Protein AF-A0A6B2LGG2-F1 (afdb_monomer_lite)

pLDDT: mean 88.98, std 14.29, range [49.41, 98.62]

Secondary structure (DSSP, 8-state):
-EEEEEETTEEEEEEEEE-SGGGG-HHHHHHHHHHHHHHHHHHTTT-SSSEEEEEEEETTEEEEEEEETTTTEEESPP---BTTBTT-S--GGGG-EETTSHHHHHHHHHHHHHHHHHHHHHHHHHHHHHHHHHHHHHHHHHHHHHHHHHHHHHHTTSTT--PPPPPPP---

Sequence (172 aa):
MEFRIEMNSKPVFFVEIKKQDILNEASARREADDQMRKRYRDLLELCPLEYLYSISAFGTSICMYKGIKSTDEVIPEYIPPSVKRLDKNPPKHWWNENILNPVSAHKVHSIFSEIKIECRKLRKKVKEEKEKEVKEEKEKEVKEKKKEESTKKRKGKVEDSISPAQPKKRKQ

Organism: NCBI:txid1963864

Radius of gyration: 33.77 Å; chains: 1; bounding box: 111×32×83 Å

Structure (mmCIF, N/CA/C/O backbone):
data_AF-A0A6B2LGG2-F1
#
_entry.id   AF-A0A6B2LGG2-F1
#
loop_
_atom_site.group_PDB
_atom_site.id
_atom_site.type_symbol
_atom_site.label_atom_id
_atom_site.label_alt_id
_atom_site.label_comp_id
_atom_site.label_asym_id
_atom_site.label_entity_id
_atom_site.label_seq_id
_atom_site.pdbx_PDB_ins_code
_atom_site.Cartn_x
_atom_site.Cartn_y
_atom_site.Cartn_z
_atom_site.occupancy
_atom_site.B_iso_or_equiv
_atom_site.auth_seq_id
_atom_site.auth_comp_id
_atom_site.auth_asym_id
_atom_site.auth_atom_id
_atom_site.pdbx_PDB_model_num
ATOM 1 N N . MET A 1 1 ? 0.121 -10.863 -9.687 1.00 90.94 1 MET A N 1
ATOM 2 C CA . MET A 1 1 ? -0.624 -11.545 -8.603 1.00 90.94 1 MET A CA 1
ATOM 3 C C . MET A 1 1 ? -0.743 -10.563 -7.454 1.00 90.94 1 MET A C 1
ATOM 5 O O . MET A 1 1 ? 0.267 -9.957 -7.127 1.00 90.94 1 MET A O 1
ATOM 9 N N . GLU A 1 2 ? -1.934 -10.393 -6.882 1.00 94.50 2 GLU A N 1
ATOM 10 C CA . GLU A 1 2 ? -2.192 -9.451 -5.781 1.00 94.50 2 GLU A CA 1
ATOM 11 C C . GLU A 1 2 ? -2.453 -10.226 -4.487 1.00 94.50 2 GLU A C 1
AT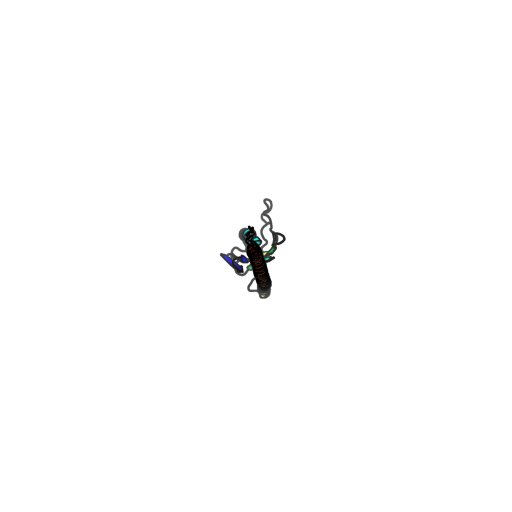OM 13 O O . GLU A 1 2 ? -3.192 -11.211 -4.500 1.00 94.50 2 GLU A O 1
ATOM 18 N N . PHE A 1 3 ? -1.904 -9.752 -3.371 1.00 97.06 3 PHE A N 1
ATOM 19 C CA . PHE A 1 3 ? -2.342 -10.151 -2.036 1.00 97.06 3 PHE A CA 1
ATOM 20 C C . PHE A 1 3 ? -2.695 -8.924 -1.211 1.00 97.06 3 PHE A C 1
ATOM 22 O O . PHE A 1 3 ? -2.069 -7.871 -1.334 1.00 97.06 3 PHE A O 1
ATOM 29 N N . ARG A 1 4 ? -3.670 -9.082 -0.321 1.00 97.06 4 ARG A N 1
ATOM 30 C CA . ARG A 1 4 ? -4.164 -8.017 0.544 1.00 97.06 4 ARG A CA 1
ATOM 31 C C . ARG A 1 4 ? -4.242 -8.497 1.980 1.00 97.06 4 ARG A C 1
ATOM 33 O O . ARG A 1 4 ? -4.582 -9.647 2.244 1.00 97.06 4 ARG A O 1
ATOM 40 N N . ILE A 1 5 ? -3.935 -7.594 2.899 1.00 97.81 5 ILE A N 1
ATOM 41 C CA . ILE A 1 5 ? -4.116 -7.790 4.331 1.00 97.81 5 ILE A CA 1
ATOM 42 C C . ILE A 1 5 ? -5.177 -6.807 4.789 1.00 97.81 5 ILE A C 1
ATOM 44 O O . ILE A 1 5 ? -5.126 -5.613 4.476 1.00 97.81 5 ILE A O 1
ATOM 48 N N . GLU A 1 6 ? -6.134 -7.326 5.546 1.00 97.62 6 GLU A N 1
ATOM 49 C CA . GLU A 1 6 ? -7.319 -6.590 5.949 1.00 97.62 6 GLU A CA 1
ATOM 50 C C . GLU A 1 6 ? -7.505 -6.614 7.465 1.00 97.62 6 GLU A C 1
ATOM 52 O O . GLU A 1 6 ? -7.171 -7.579 8.156 1.00 97.62 6 GLU A O 1
ATOM 57 N N . MET A 1 7 ? -8.089 -5.539 7.985 1.00 95.38 7 MET A N 1
ATOM 58 C CA . MET A 1 7 ? -8.603 -5.454 9.343 1.00 95.38 7 MET A CA 1
ATOM 59 C C . MET A 1 7 ? -10.095 -5.144 9.269 1.00 95.38 7 MET A C 1
ATOM 61 O O . MET A 1 7 ? -10.478 -4.070 8.815 1.00 95.38 7 MET A O 1
ATOM 65 N N . ASN A 1 8 ? -10.933 -6.065 9.755 1.00 93.12 8 ASN A N 1
ATOM 66 C CA . ASN A 1 8 ? -12.396 -5.946 9.707 1.00 93.12 8 ASN A CA 1
ATOM 67 C C . ASN A 1 8 ? -12.905 -5.658 8.277 1.00 93.12 8 ASN A C 1
ATOM 69 O O . ASN A 1 8 ? -13.677 -4.724 8.074 1.00 93.12 8 ASN A O 1
ATOM 73 N N . SER A 1 9 ? -12.402 -6.418 7.296 1.00 95.81 9 SER A N 1
ATOM 74 C CA . SER A 1 9 ? -12.718 -6.275 5.863 1.00 95.81 9 SER A CA 1
ATOM 75 C C . SER A 1 9 ? -12.320 -4.932 5.234 1.00 95.81 9 SER A C 1
ATOM 77 O O . SER A 1 9 ? -12.830 -4.559 4.181 1.00 95.81 9 SER A O 1
ATOM 79 N N . LYS A 1 10 ? -11.418 -4.179 5.878 1.00 97.25 10 LYS A N 1
ATOM 80 C CA . LYS A 1 10 ? -10.839 -2.945 5.336 1.00 97.25 10 LYS A CA 1
ATOM 81 C C . LYS A 1 10 ? -9.347 -3.137 5.057 1.00 97.25 10 LYS A C 1
ATOM 83 O O . LYS A 1 10 ? -8.655 -3.688 5.919 1.00 97.25 10 LYS A O 1
ATOM 88 N N . PRO A 1 11 ? -8.829 -2.689 3.901 1.00 98.00 11 PRO A N 1
ATOM 89 C CA . PRO A 1 11 ? -7.430 -2.879 3.533 1.00 98.00 11 PRO A CA 1
ATOM 90 C C . PRO A 1 11 ? -6.508 -2.118 4.488 1.00 98.00 11 PRO A C 1
ATOM 92 O O . PRO A 1 11 ? -6.762 -0.963 4.810 1.00 98.00 11 PRO A O 1
ATOM 95 N N . VAL A 1 12 ? -5.424 -2.756 4.925 1.00 98.25 12 VAL A N 1
ATOM 96 C CA . VAL A 1 12 ? -4.344 -2.096 5.689 1.00 98.25 12 VAL A CA 1
ATOM 97 C C . VAL A 1 12 ? -2.976 -2.265 5.031 1.00 98.25 12 VAL A C 1
ATOM 99 O O . VAL A 1 12 ? -2.040 -1.545 5.366 1.00 98.25 12 VAL A O 1
ATOM 102 N N . PHE A 1 13 ? -2.856 -3.211 4.096 1.00 98.62 13 PHE A N 1
ATOM 103 C CA . PHE A 1 13 ? -1.665 -3.435 3.287 1.00 98.62 13 PHE A CA 1
ATOM 104 C C . PHE A 1 13 ? -2.019 -4.234 2.028 1.00 98.62 13 PHE A C 1
ATOM 106 O O . PHE A 1 13 ? -2.936 -5.059 2.060 1.00 98.62 13 PHE A O 1
ATOM 113 N N . PHE A 1 14 ? -1.271 -4.050 0.942 1.00 98.56 14 PHE A N 1
ATOM 114 C CA . PHE A 1 14 ? -1.348 -4.927 -0.229 1.00 98.56 14 PHE A CA 1
ATOM 115 C C . PHE A 1 14 ? 0.013 -5.106 -0.911 1.00 98.56 14 PHE A C 1
ATOM 117 O O . PHE A 1 14 ? 0.934 -4.313 -0.723 1.00 98.56 14 PHE A O 1
ATOM 124 N N . VAL A 1 15 ? 0.155 -6.164 -1.703 1.00 98.38 15 VAL A N 1
ATOM 125 C CA . VAL A 1 15 ? 1.355 -6.441 -2.498 1.00 98.38 15 VAL A CA 1
ATOM 126 C C . VAL A 1 15 ? 0.970 -6.901 -3.898 1.00 98.38 15 VAL A C 1
ATOM 128 O O . VAL A 1 15 ? 0.070 -7.721 -4.062 1.00 98.38 15 VAL A O 1
ATOM 131 N N . GLU A 1 16 ? 1.671 -6.384 -4.901 1.00 98.31 16 GLU A N 1
ATOM 132 C CA . GLU A 1 16 ? 1.541 -6.779 -6.304 1.00 98.31 16 GLU A CA 1
ATOM 133 C C . GLU A 1 16 ? 2.846 -7.429 -6.769 1.00 98.31 16 GLU A C 1
ATOM 135 O O . GLU A 1 16 ? 3.912 -6.816 -6.736 1.00 98.31 16 GLU A O 1
ATOM 140 N N . ILE A 1 17 ? 2.763 -8.680 -7.216 1.00 98.00 17 ILE A N 1
ATOM 141 C CA . ILE A 1 17 ? 3.906 -9.504 -7.621 1.00 98.00 17 ILE A CA 1
ATOM 142 C C . ILE A 1 17 ? 3.892 -9.707 -9.134 1.00 98.00 17 ILE A C 1
ATOM 144 O O . ILE A 1 17 ? 2.873 -10.104 -9.719 1.00 98.00 17 ILE A O 1
ATOM 148 N N . LYS A 1 18 ? 5.053 -9.474 -9.742 1.00 97.44 18 LYS A N 1
ATOM 149 C CA . LYS A 1 18 ? 5.366 -9.627 -11.163 1.00 97.44 18 LYS A CA 1
ATOM 150 C C . LYS A 1 18 ? 6.558 -10.564 -11.341 1.00 97.44 18 LYS A C 1
ATOM 152 O O . LYS A 1 18 ? 7.303 -10.840 -10.396 1.00 97.44 18 LYS A O 1
ATOM 157 N N . LYS A 1 19 ? 6.728 -11.068 -12.565 1.00 97.06 19 LYS A N 1
ATOM 158 C CA . LYS A 1 19 ? 7.891 -11.887 -12.918 1.00 97.06 19 LYS A CA 1
ATOM 159 C C . LYS A 1 19 ? 9.167 -11.045 -12.839 1.00 97.06 19 LYS A C 1
ATOM 161 O O . LYS A 1 19 ? 9.131 -9.849 -13.102 1.00 97.06 19 LYS A O 1
ATOM 166 N N . GLN A 1 20 ? 10.279 -11.653 -12.434 1.00 95.75 20 GLN A N 1
ATOM 167 C CA . GLN A 1 20 ? 11.536 -10.934 -12.198 1.00 95.75 20 GLN A CA 1
ATOM 168 C C . GLN A 1 20 ? 12.289 -10.579 -13.489 1.00 95.75 20 GLN A C 1
ATOM 170 O O . GLN A 1 20 ? 12.963 -9.553 -13.545 1.00 95.75 20 GLN A O 1
ATOM 175 N N . ASP A 1 21 ? 12.172 -11.421 -14.513 1.00 96.62 21 ASP A N 1
ATOM 176 C CA . ASP A 1 21 ? 12.828 -11.296 -15.820 1.00 96.62 21 ASP A CA 1
ATOM 177 C C . ASP A 1 21 ? 12.509 -9.969 -16.527 1.00 96.62 21 ASP A C 1
ATOM 179 O O . ASP A 1 21 ? 13.402 -9.334 -17.087 1.00 96.62 21 ASP A O 1
ATOM 183 N N . ILE A 1 22 ? 11.273 -9.492 -16.396 1.00 96.81 22 ILE A N 1
ATOM 184 C CA . ILE A 1 22 ? 10.802 -8.248 -17.018 1.00 96.81 22 ILE A CA 1
ATOM 185 C C . ILE A 1 22 ? 11.189 -6.970 -16.248 1.00 96.81 22 ILE A C 1
ATOM 187 O O . ILE A 1 22 ? 10.881 -5.870 -16.697 1.00 96.81 22 ILE A O 1
ATOM 191 N N . LEU A 1 23 ? 11.893 -7.046 -15.107 1.00 96.81 23 LEU A N 1
ATOM 192 C CA . LEU A 1 23 ? 12.263 -5.849 -14.320 1.00 96.81 23 LEU A CA 1
ATOM 193 C C . LEU A 1 23 ? 13.118 -4.846 -15.115 1.00 96.81 23 LEU A C 1
ATOM 195 O O . LEU A 1 23 ? 13.063 -3.633 -14.882 1.00 96.81 23 LEU A O 1
ATOM 199 N N . ASN A 1 24 ? 13.941 -5.338 -16.044 1.00 96.06 24 ASN A N 1
ATOM 200 C CA . ASN A 1 24 ? 14.802 -4.484 -16.862 1.00 96.06 24 ASN A CA 1
ATOM 201 C C . ASN A 1 24 ? 14.014 -3.685 -17.910 1.00 96.06 24 ASN A C 1
ATOM 203 O O . ASN A 1 24 ? 14.477 -2.623 -18.336 1.00 96.06 24 ASN A O 1
ATOM 207 N N . GLU A 1 25 ? 12.797 -4.105 -18.243 1.00 95.56 25 GLU A N 1
ATOM 208 C CA . GLU A 1 25 ? 11.935 -3.440 -19.214 1.00 95.56 25 GLU A CA 1
ATOM 209 C C . GLU A 1 25 ? 11.303 -2.179 -18.609 1.00 95.56 25 GLU A C 1
ATOM 211 O O . GLU A 1 25 ? 10.687 -2.198 -17.541 1.00 95.56 25 GLU A O 1
ATOM 216 N N . ALA A 1 26 ? 11.474 -1.037 -19.278 1.00 93.69 26 ALA A N 1
ATOM 217 C CA . ALA A 1 26 ? 10.937 0.233 -18.790 1.00 93.69 26 ALA A CA 1
ATOM 218 C C . ALA A 1 26 ? 9.398 0.266 -18.803 1.00 93.69 26 ALA A C 1
ATOM 220 O O . ALA A 1 26 ? 8.799 0.823 -17.882 1.00 93.69 26 ALA A O 1
ATOM 221 N N . SER A 1 27 ? 8.778 -0.381 -19.796 1.00 93.44 27 SER A N 1
ATOM 222 C CA . SER A 1 27 ? 7.329 -0.593 -19.895 1.00 93.44 27 SER A CA 1
ATOM 223 C C . SER A 1 27 ? 6.790 -1.388 -18.707 1.00 93.44 27 SER A C 1
ATOM 225 O O . SER A 1 27 ? 5.862 -0.933 -18.048 1.00 93.44 27 SER A O 1
ATOM 227 N N . ALA A 1 28 ? 7.426 -2.506 -18.347 1.00 96.25 28 ALA A N 1
ATOM 228 C CA . ALA A 1 28 ? 7.000 -3.321 -17.212 1.00 96.25 28 ALA A CA 1
ATOM 229 C C . ALA A 1 28 ? 7.044 -2.545 -15.884 1.00 96.25 28 ALA A C 1
ATOM 231 O O . ALA A 1 28 ? 6.141 -2.666 -15.052 1.00 96.25 28 ALA A O 1
ATOM 232 N N . ARG A 1 29 ? 8.069 -1.705 -15.677 1.00 96.31 29 ARG A N 1
ATOM 233 C CA . ARG A 1 29 ? 8.149 -0.824 -14.496 1.00 96.31 29 ARG A CA 1
ATOM 234 C C . ARG A 1 29 ? 7.063 0.251 -14.494 1.00 96.31 29 ARG A C 1
ATOM 236 O O . ARG A 1 29 ? 6.504 0.531 -13.437 1.00 96.31 29 ARG A O 1
ATOM 243 N N . ARG A 1 30 ? 6.751 0.833 -15.656 1.00 95.44 30 ARG A N 1
ATOM 244 C CA . ARG A 1 30 ? 5.639 1.781 -15.829 1.00 95.44 30 ARG A CA 1
ATOM 245 C C . ARG A 1 30 ? 4.304 1.138 -15.476 1.00 95.44 30 ARG A C 1
ATOM 247 O O . ARG A 1 30 ? 3.614 1.643 -14.600 1.00 95.44 30 ARG A O 1
ATOM 254 N N . GLU A 1 31 ? 3.999 -0.002 -16.081 1.00 96.06 31 GLU A N 1
ATOM 255 C CA . GLU A 1 31 ? 2.780 -0.763 -15.801 1.00 96.06 31 GLU A CA 1
ATOM 256 C C . GLU A 1 31 ? 2.685 -1.157 -14.324 1.00 96.06 31 GLU A C 1
ATOM 258 O O . GLU A 1 31 ? 1.604 -1.133 -13.737 1.00 96.06 31 GLU A O 1
ATOM 263 N N . ALA A 1 32 ? 3.817 -1.482 -13.691 1.00 97.56 32 ALA A N 1
ATOM 264 C CA . ALA A 1 32 ? 3.854 -1.759 -12.266 1.00 97.56 32 ALA A CA 1
ATOM 265 C C . ALA A 1 32 ? 3.479 -0.548 -11.414 1.00 97.56 32 ALA A C 1
ATOM 267 O O . ALA A 1 32 ? 2.653 -0.709 -10.520 1.00 97.56 32 ALA A O 1
ATOM 268 N N . ASP A 1 33 ? 4.049 0.630 -11.674 1.00 97.75 33 ASP A N 1
ATOM 269 C CA . ASP A 1 33 ? 3.684 1.853 -10.950 1.00 97.75 33 ASP A CA 1
ATOM 270 C C . ASP A 1 33 ? 2.219 2.230 -11.203 1.00 97.75 33 ASP A C 1
ATOM 272 O O . ASP A 1 33 ? 1.477 2.455 -10.248 1.00 97.75 33 ASP A O 1
ATOM 276 N N . ASP A 1 34 ? 1.764 2.197 -12.457 1.00 96.94 34 ASP A N 1
ATOM 277 C CA . ASP A 1 34 ? 0.379 2.515 -12.818 1.00 96.94 34 ASP A CA 1
ATOM 278 C C . ASP A 1 34 ? -0.616 1.571 -12.121 1.00 96.94 34 ASP A C 1
ATOM 280 O O . ASP A 1 34 ? -1.653 2.016 -11.612 1.00 96.94 34 ASP A O 1
ATOM 284 N N . GLN A 1 35 ? -0.284 0.278 -12.022 1.00 97.69 35 GLN A N 1
ATOM 285 C CA . GLN A 1 35 ? -1.073 -0.690 -11.264 1.00 97.69 35 GLN A CA 1
ATOM 286 C C . GLN A 1 35 ? -1.122 -0.325 -9.775 1.00 97.69 35 GLN A C 1
ATOM 288 O O . GLN A 1 35 ? -2.212 -0.307 -9.203 1.00 97.69 35 GLN A O 1
ATOM 293 N N . MET A 1 36 ? 0.013 0.015 -9.153 1.00 98.31 36 MET A N 1
ATOM 294 C CA . MET A 1 36 ? 0.045 0.440 -7.747 1.00 98.31 36 MET A CA 1
ATOM 295 C C . MET A 1 36 ? -0.817 1.687 -7.522 1.00 98.31 36 MET A C 1
ATOM 297 O O . MET A 1 36 ? -1.641 1.695 -6.607 1.00 98.31 36 MET A O 1
ATOM 301 N N . ARG A 1 37 ? -0.708 2.717 -8.376 1.00 98.00 37 ARG A N 1
ATOM 302 C CA . ARG A 1 37 ? -1.538 3.937 -8.275 1.00 98.00 37 ARG A CA 1
ATOM 303 C C . ARG A 1 37 ? -3.017 3.641 -8.422 1.00 98.00 37 ARG A C 1
ATOM 305 O O . ARG A 1 37 ? -3.823 4.206 -7.690 1.00 98.00 37 ARG A O 1
ATOM 312 N N . LYS A 1 38 ? -3.379 2.750 -9.347 1.00 97.69 38 LYS A N 1
ATOM 313 C CA . LYS A 1 38 ? -4.764 2.305 -9.496 1.00 97.69 38 LYS A CA 1
ATOM 314 C C . LYS A 1 38 ? -5.278 1.686 -8.195 1.00 97.69 38 LYS A C 1
ATOM 316 O O . LYS A 1 38 ? -6.340 2.083 -7.738 1.00 97.69 38 LYS A O 1
ATOM 321 N N . ARG A 1 39 ? -4.499 0.808 -7.552 1.00 98.00 39 ARG A N 1
ATOM 322 C CA . ARG A 1 39 ? -4.876 0.238 -6.246 1.00 98.00 39 ARG A CA 1
ATOM 323 C C . ARG A 1 39 ? -5.010 1.291 -5.160 1.00 98.00 39 ARG A C 1
ATOM 325 O O . ARG A 1 39 ? -5.939 1.208 -4.370 1.00 98.00 39 ARG A O 1
ATOM 332 N N . TYR A 1 40 ? -4.120 2.276 -5.118 1.00 98.38 40 TYR A N 1
ATOM 333 C CA . TYR A 1 40 ? -4.240 3.356 -4.144 1.00 98.38 40 TYR A CA 1
ATOM 334 C C . TYR A 1 40 ? -5.534 4.150 -4.316 1.00 98.38 40 TYR A C 1
ATOM 336 O O . TYR A 1 40 ? -6.230 4.339 -3.323 1.00 98.38 40 TYR A O 1
ATOM 344 N N . ARG A 1 41 ? -5.911 4.508 -5.551 1.00 97.50 41 ARG A N 1
ATOM 345 C CA . ARG A 1 41 ? -7.201 5.168 -5.823 1.00 97.50 41 ARG A CA 1
ATOM 346 C C . ARG A 1 41 ? -8.395 4.359 -5.314 1.00 97.50 41 ARG A C 1
ATOM 348 O O . ARG A 1 41 ? -9.328 4.934 -4.775 1.00 97.50 41 ARG A O 1
ATOM 355 N N . ASP A 1 42 ? -8.346 3.036 -5.449 1.00 97.31 42 ASP A N 1
ATOM 356 C CA . ASP A 1 42 ? -9.455 2.165 -5.048 1.00 97.31 42 ASP A CA 1
ATOM 357 C C . ASP A 1 42 ? -9.491 1.891 -3.526 1.00 97.31 42 ASP A C 1
ATOM 359 O O . ASP A 1 42 ? -10.548 1.592 -2.971 1.00 97.31 42 ASP A O 1
ATOM 363 N N . LEU A 1 43 ? -8.339 1.920 -2.842 1.00 97.81 43 LEU A N 1
ATOM 364 C CA . LEU A 1 43 ? -8.191 1.379 -1.481 1.00 97.81 43 LEU A CA 1
ATOM 365 C C . LEU A 1 43 ? -7.872 2.415 -0.400 1.00 97.81 43 LEU A C 1
ATOM 367 O O . LEU A 1 43 ? -8.104 2.127 0.777 1.00 97.81 43 LEU A O 1
ATOM 371 N N . LEU A 1 44 ? -7.324 3.582 -0.746 1.00 97.69 44 LEU A N 1
ATOM 372 C CA . LEU A 1 44 ? -6.811 4.535 0.245 1.00 97.69 44 LEU A CA 1
ATOM 373 C C . LEU A 1 44 ? -7.926 5.096 1.137 1.00 97.69 44 LEU A C 1
ATOM 375 O O . LEU A 1 44 ? -7.787 5.110 2.361 1.00 97.69 44 LEU A O 1
ATOM 379 N N . GLU A 1 45 ? -9.073 5.451 0.558 1.00 97.38 45 GLU A N 1
ATOM 380 C CA . GLU A 1 45 ? -10.235 5.927 1.320 1.00 97.38 45 GLU A CA 1
ATOM 381 C C . GLU A 1 45 ? -10.814 4.847 2.249 1.00 97.38 45 GLU A C 1
ATOM 383 O O . GLU A 1 45 ? -11.247 5.139 3.372 1.00 97.38 45 GLU A O 1
ATOM 388 N N . LEU A 1 46 ? -10.766 3.585 1.808 1.00 97.50 46 LEU A N 1
ATOM 389 C CA . LEU A 1 46 ? -11.242 2.426 2.564 1.00 97.50 46 LEU A CA 1
ATOM 390 C C . LEU A 1 46 ? -10.303 2.050 3.714 1.00 97.50 46 LEU A C 1
ATOM 392 O O . LEU A 1 46 ? -10.746 1.432 4.689 1.00 97.50 46 LEU A O 1
ATOM 396 N N . CYS A 1 47 ? -9.022 2.418 3.618 1.00 98.00 47 CYS A N 1
ATOM 397 C CA . CYS A 1 47 ? -8.039 2.156 4.656 1.00 98.00 47 CYS A CA 1
ATOM 398 C C . CYS A 1 47 ? -8.476 2.827 5.967 1.00 98.00 47 CYS A C 1
ATOM 400 O O . CYS A 1 47 ? -8.758 4.031 5.997 1.00 98.00 47 CYS A O 1
ATOM 402 N N . PRO A 1 48 ? -8.556 2.077 7.077 1.00 97.44 48 PRO A N 1
ATOM 403 C CA . PRO A 1 48 ? -8.979 2.631 8.352 1.00 97.44 48 PRO A CA 1
ATOM 404 C C . PRO A 1 48 ? -7.820 3.314 9.103 1.00 97.44 48 PRO A C 1
ATOM 406 O O . PRO A 1 48 ? -8.032 3.825 10.199 1.00 97.44 48 PRO A O 1
ATOM 409 N N . LEU A 1 49 ? -6.606 3.285 8.544 1.00 97.88 49 LEU A N 1
ATOM 410 C CA . LEU A 1 49 ? -5.394 3.901 9.082 1.00 97.88 49 LEU A CA 1
ATOM 411 C C . LEU A 1 49 ? -5.040 5.163 8.283 1.00 97.88 49 LEU A C 1
ATOM 413 O O . LEU A 1 49 ? -5.500 5.335 7.157 1.00 97.88 49 LEU A O 1
ATOM 417 N N . GLU A 1 50 ? -4.179 6.012 8.851 1.00 97.75 50 GLU A N 1
ATOM 418 C CA . GLU A 1 50 ? -3.654 7.199 8.156 1.00 97.75 50 GLU A CA 1
ATOM 419 C C . GLU A 1 50 ? -2.766 6.828 6.960 1.00 97.75 50 GLU A C 1
ATOM 421 O O . GLU A 1 50 ? -2.758 7.513 5.941 1.00 97.75 50 GLU A O 1
ATOM 426 N N . TYR A 1 51 ? -2.038 5.714 7.070 1.00 98.25 51 T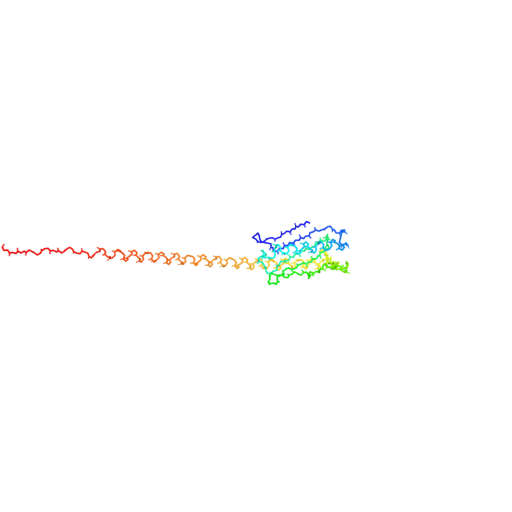YR A N 1
ATOM 427 C CA . TYR A 1 51 ? -1.134 5.246 6.029 1.00 98.25 51 TYR A CA 1
ATOM 428 C C . TYR A 1 51 ? -1.575 3.895 5.480 1.00 98.25 51 TYR A C 1
ATOM 430 O O . TYR A 1 51 ? -1.815 2.952 6.238 1.00 98.25 51 TYR A O 1
ATOM 438 N N . LEU A 1 52 ? -1.616 3.786 4.153 1.00 98.62 52 LEU A N 1
ATOM 439 C CA . LEU A 1 52 ? -1.747 2.514 3.449 1.00 98.62 52 LEU A CA 1
ATOM 440 C C . LEU A 1 52 ? -0.388 2.143 2.851 1.00 98.62 52 LEU A C 1
ATOM 442 O O . LEU A 1 52 ? 0.069 2.728 1.867 1.00 98.62 52 LEU A O 1
ATOM 446 N N . TYR A 1 53 ? 0.277 1.165 3.453 1.00 98.62 53 TYR A N 1
ATOM 447 C CA . TYR A 1 53 ? 1.544 0.651 2.939 1.00 98.62 53 TYR A CA 1
ATOM 448 C C . TYR A 1 53 ? 1.306 -0.403 1.862 1.00 98.62 53 TYR A C 1
ATOM 450 O O . TYR A 1 53 ? 0.333 -1.158 1.922 1.00 98.62 53 TYR A O 1
ATOM 458 N N . SER A 1 54 ? 2.203 -0.486 0.887 1.00 98.62 54 SER A N 1
ATOM 459 C CA . SER A 1 54 ? 2.162 -1.561 -0.099 1.00 98.62 54 SER A CA 1
ATOM 460 C C . SER A 1 54 ? 3.527 -1.860 -0.702 1.00 98.62 54 SER A C 1
ATOM 462 O O . SER A 1 54 ? 4.490 -1.115 -0.510 1.00 98.62 54 SER A O 1
ATOM 464 N N . ILE A 1 55 ? 3.629 -2.992 -1.399 1.00 98.62 55 ILE A N 1
ATOM 465 C CA . ILE A 1 55 ? 4.858 -3.422 -2.070 1.00 98.62 55 ILE A CA 1
ATOM 466 C C . ILE A 1 55 ? 4.561 -3.802 -3.522 1.00 98.62 55 ILE A C 1
ATOM 468 O O . ILE A 1 55 ? 3.627 -4.547 -3.804 1.00 98.62 55 ILE A O 1
ATOM 472 N N . SER A 1 56 ? 5.400 -3.336 -4.443 1.00 98.50 56 SER A N 1
ATOM 473 C CA . SER A 1 56 ? 5.482 -3.842 -5.815 1.00 98.50 56 SER A CA 1
ATOM 474 C C . SER A 1 56 ? 6.729 -4.710 -5.940 1.00 98.50 56 SER A C 1
ATOM 476 O O . SER A 1 56 ? 7.835 -4.220 -5.713 1.00 98.50 56 SER A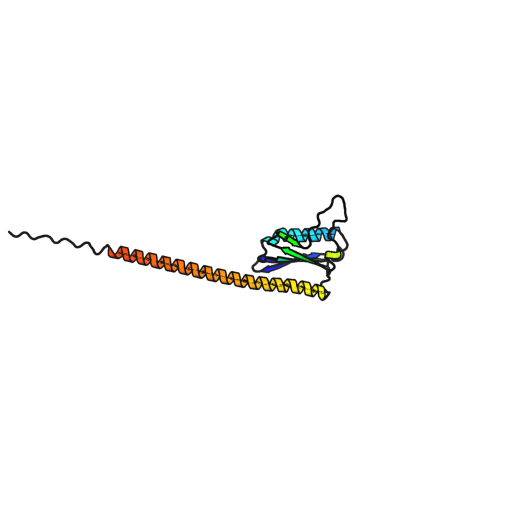 O 1
ATOM 478 N N . ALA A 1 57 ? 6.574 -5.987 -6.279 1.00 98.38 57 ALA A N 1
ATOM 479 C CA . ALA A 1 57 ? 7.664 -6.957 -6.320 1.00 98.38 57 ALA A CA 1
ATOM 480 C C . ALA A 1 57 ? 7.893 -7.509 -7.732 1.00 98.38 57 ALA A C 1
ATOM 482 O O . ALA A 1 57 ? 6.957 -7.942 -8.403 1.00 98.38 57 ALA A O 1
ATOM 483 N N . PHE A 1 58 ? 9.157 -7.557 -8.144 1.00 98.25 58 PHE A N 1
ATOM 484 C CA . PHE A 1 58 ? 9.660 -8.301 -9.297 1.00 98.25 58 PHE A CA 1
ATOM 485 C C . PHE A 1 58 ? 10.569 -9.412 -8.765 1.00 98.25 58 PHE A C 1
ATOM 487 O O . PHE A 1 58 ? 11.760 -9.201 -8.532 1.00 98.25 58 PHE A O 1
ATOM 494 N N . GLY A 1 59 ? 9.995 -10.587 -8.497 1.00 96.12 59 GLY A N 1
ATOM 495 C CA . GLY A 1 59 ? 10.681 -11.627 -7.723 1.00 96.12 59 GLY A CA 1
ATOM 496 C C . GLY A 1 59 ? 11.096 -11.118 -6.340 1.00 96.12 59 GLY A C 1
ATOM 497 O O . GLY A 1 59 ? 10.241 -10.723 -5.549 1.00 96.12 59 GLY A O 1
ATOM 498 N N . THR A 1 60 ? 12.399 -11.114 -6.046 1.00 97.44 60 THR A N 1
ATOM 499 C CA . THR A 1 60 ? 12.933 -10.635 -4.755 1.00 97.44 60 THR A CA 1
ATOM 500 C C . THR A 1 60 ? 13.204 -9.130 -4.713 1.00 97.44 60 THR A C 1
ATOM 502 O O . THR A 1 60 ? 13.420 -8.585 -3.630 1.00 97.44 60 THR A O 1
ATOM 505 N N . SER A 1 61 ? 13.196 -8.454 -5.865 1.00 98.25 61 SER A N 1
ATOM 506 C CA . SER A 1 61 ? 13.380 -7.006 -5.985 1.00 98.25 61 SER A CA 1
ATOM 507 C C . SER A 1 61 ? 12.074 -6.272 -5.698 1.00 98.25 61 SER A C 1
ATOM 509 O O . SER A 1 61 ? 11.077 -6.484 -6.389 1.00 98.25 61 SER A O 1
ATOM 511 N N . ILE A 1 62 ? 12.063 -5.400 -4.694 1.00 98.25 62 ILE A N 1
ATOM 512 C CA . ILE A 1 62 ? 10.854 -4.742 -4.194 1.00 98.25 62 ILE A CA 1
ATOM 513 C C . ILE A 1 62 ? 10.954 -3.221 -4.263 1.00 98.25 62 ILE A C 1
ATOM 515 O O . ILE A 1 62 ? 12.006 -2.636 -4.020 1.00 98.25 62 ILE A O 1
ATOM 519 N N . CYS A 1 63 ? 9.818 -2.586 -4.532 1.00 98.31 63 CYS A N 1
ATOM 520 C CA . CYS A 1 63 ? 9.582 -1.168 -4.313 1.00 98.31 63 CYS A CA 1
ATOM 521 C C . CYS A 1 63 ? 8.507 -1.015 -3.235 1.00 98.31 63 CYS A C 1
ATOM 523 O O . CYS A 1 63 ? 7.435 -1.619 -3.335 1.00 98.31 63 CYS A O 1
ATOM 525 N N . MET A 1 64 ? 8.801 -0.235 -2.197 1.00 98.12 64 MET A N 1
ATOM 526 C CA . MET A 1 64 ? 7.873 0.045 -1.101 1.00 98.12 64 MET A CA 1
ATOM 527 C C . MET A 1 64 ? 7.129 1.345 -1.380 1.00 98.12 64 MET A C 1
ATOM 529 O O . MET A 1 64 ? 7.749 2.374 -1.638 1.00 98.12 64 MET A O 1
ATOM 533 N N . TYR A 1 65 ? 5.808 1.283 -1.281 1.00 98.50 65 TYR A N 1
ATOM 534 C CA . TYR A 1 65 ? 4.919 2.417 -1.460 1.00 98.50 65 TYR A CA 1
ATOM 535 C C . TYR A 1 65 ? 4.231 2.781 -0.141 1.00 98.50 65 TYR A C 1
ATOM 537 O O . TYR A 1 65 ? 3.967 1.921 0.710 1.00 98.50 65 TYR A O 1
ATOM 545 N N . LYS A 1 66 ? 3.905 4.064 0.010 1.00 98.50 66 LYS A N 1
ATOM 546 C CA . LYS A 1 66 ? 3.155 4.611 1.143 1.00 98.50 66 LYS A CA 1
ATOM 547 C C . LYS A 1 66 ? 2.120 5.607 0.633 1.00 98.50 66 LYS A C 1
ATOM 549 O O . LYS A 1 66 ? 2.495 6.645 0.105 1.00 98.50 66 LYS A O 1
ATOM 554 N N . GLY A 1 67 ? 0.842 5.297 0.812 1.00 98.44 67 GLY A N 1
ATOM 555 C CA . GLY A 1 67 ? -0.256 6.243 0.610 1.00 98.44 67 GLY A CA 1
ATOM 556 C C . GLY A 1 67 ? -0.574 6.971 1.908 1.00 98.44 67 GLY A C 1
ATOM 557 O O . GLY A 1 67 ? -0.608 6.328 2.961 1.00 98.44 67 GLY A O 1
ATOM 558 N N . ILE A 1 68 ? -0.792 8.278 1.834 1.00 98.31 68 ILE A N 1
ATOM 559 C CA . ILE A 1 68 ? -1.116 9.163 2.953 1.00 98.31 68 ILE A CA 1
ATOM 560 C C . ILE A 1 68 ? -2.558 9.622 2.782 1.00 98.31 68 ILE A C 1
ATOM 562 O O . ILE A 1 68 ? -2.885 10.326 1.830 1.00 98.31 68 ILE A O 1
ATOM 566 N N . LYS A 1 69 ? -3.433 9.208 3.698 1.00 96.69 69 LYS A N 1
ATOM 567 C CA . LYS A 1 69 ? -4.871 9.438 3.569 1.00 96.69 69 LYS A CA 1
ATOM 568 C C . LYS A 1 69 ? -5.244 10.916 3.686 1.00 96.69 69 LYS A C 1
ATOM 570 O O . LYS A 1 69 ? -6.142 11.363 2.984 1.00 96.69 69 LYS A O 1
ATOM 575 N N . SER A 1 70 ? -4.570 11.667 4.555 1.00 96.75 70 SER A N 1
ATOM 576 C CA . SER A 1 70 ? -4.860 13.091 4.771 1.00 96.75 70 SER A CA 1
ATOM 577 C C . SER A 1 70 ? -4.528 13.992 3.579 1.00 96.75 70 SER A C 1
ATOM 579 O O . SER A 1 70 ? -5.192 15.011 3.405 1.00 96.75 70 SER A O 1
ATOM 581 N N . THR A 1 71 ? -3.530 13.632 2.766 1.00 96.88 71 THR A N 1
ATOM 582 C CA . THR A 1 71 ? -3.089 14.428 1.607 1.00 96.88 71 THR A CA 1
ATOM 583 C C . THR A 1 71 ? -3.475 13.818 0.261 1.00 96.88 71 THR A C 1
ATOM 585 O O . THR A 1 71 ? -3.292 14.469 -0.762 1.00 96.88 71 THR A O 1
ATOM 588 N N . ASP A 1 72 ? -4.005 12.591 0.252 1.00 95.50 72 ASP A N 1
ATOM 589 C CA . ASP A 1 72 ? -4.228 11.778 -0.955 1.00 95.50 72 ASP A CA 1
ATOM 590 C C . ASP A 1 72 ? -2.945 11.571 -1.791 1.00 95.50 72 ASP A C 1
ATOM 592 O O . ASP A 1 72 ? -2.960 11.341 -3.001 1.00 95.50 72 ASP A O 1
ATOM 596 N N . GLU A 1 73 ? -1.784 11.644 -1.135 1.00 97.00 73 GLU A N 1
ATOM 597 C CA . GLU A 1 73 ? -0.487 11.465 -1.778 1.00 97.00 73 GLU A CA 1
ATOM 598 C C . GLU A 1 73 ? -0.020 10.019 -1.679 1.00 97.00 73 GLU A C 1
ATOM 600 O O . GLU A 1 73 ? -0.262 9.309 -0.701 1.00 97.00 73 GLU A O 1
ATOM 605 N N . VAL A 1 74 ? 0.734 9.582 -2.683 1.00 98.19 74 VAL A N 1
ATOM 606 C CA . VAL A 1 74 ? 1.377 8.271 -2.676 1.00 98.19 74 VAL A CA 1
ATOM 607 C C . VAL A 1 74 ? 2.859 8.456 -2.966 1.00 98.19 74 VAL A C 1
ATOM 609 O O . VAL A 1 74 ? 3.230 9.096 -3.948 1.00 98.19 74 VAL A O 1
ATOM 612 N N . ILE A 1 75 ? 3.691 7.861 -2.119 1.00 97.81 75 ILE A N 1
ATOM 613 C CA . ILE A 1 75 ? 5.151 7.834 -2.201 1.00 97.81 75 ILE A CA 1
ATOM 614 C C . ILE A 1 75 ? 5.578 6.454 -2.723 1.00 97.81 75 ILE A C 1
ATOM 616 O O . ILE A 1 75 ? 5.011 5.464 -2.254 1.00 97.81 75 ILE A O 1
ATOM 620 N N . PRO A 1 76 ? 6.572 6.346 -3.629 1.00 97.19 76 PRO A N 1
ATOM 621 C CA . PRO A 1 76 ? 7.300 7.434 -4.311 1.00 97.19 76 PRO A CA 1
ATOM 622 C C . PRO A 1 76 ? 6.382 8.332 -5.157 1.00 97.19 76 PRO A C 1
ATOM 624 O O . PRO A 1 76 ? 5.256 7.943 -5.421 1.00 97.19 76 PRO A O 1
ATOM 627 N N . GLU A 1 77 ? 6.815 9.522 -5.577 1.00 95.56 77 GLU A N 1
ATOM 628 C CA . GLU A 1 77 ? 5.983 10.444 -6.377 1.00 95.56 77 GLU A CA 1
ATOM 629 C C . GLU A 1 77 ? 5.670 9.876 -7.774 1.00 95.56 77 GLU A C 1
ATOM 631 O O . GLU A 1 77 ? 6.494 9.184 -8.372 1.00 95.56 77 GLU A O 1
ATOM 636 N N . TYR A 1 78 ? 4.478 10.154 -8.312 1.00 93.50 78 TYR A N 1
ATOM 637 C CA . TYR A 1 78 ? 4.114 9.727 -9.663 1.00 93.50 78 TYR A CA 1
ATOM 638 C C . TYR A 1 78 ? 4.945 10.456 -10.726 1.00 93.50 78 TYR A C 1
ATOM 640 O O . TYR A 1 78 ? 5.001 11.682 -10.764 1.00 93.50 78 TYR A O 1
ATOM 648 N N . ILE A 1 79 ? 5.537 9.699 -11.652 1.00 90.19 79 ILE A N 1
ATOM 649 C CA . ILE A 1 79 ? 6.264 10.264 -12.794 1.00 90.19 79 ILE A CA 1
ATOM 650 C C . ILE A 1 79 ? 5.330 10.259 -14.008 1.00 90.19 79 ILE A C 1
ATOM 652 O O . ILE A 1 79 ? 5.105 9.177 -14.560 1.00 90.19 79 ILE A O 1
ATOM 656 N N . PRO A 1 80 ? 4.819 11.410 -14.481 1.00 87.19 80 PRO A N 1
ATOM 657 C CA . PRO A 1 80 ? 3.908 11.442 -15.618 1.00 87.19 80 PRO A CA 1
ATOM 658 C C . PRO A 1 80 ? 4.613 11.043 -16.927 1.00 87.19 80 PRO A C 1
ATOM 660 O O . PRO A 1 80 ? 5.776 11.419 -17.142 1.00 87.19 80 PRO A O 1
ATOM 663 N N . PRO A 1 81 ? 3.922 10.322 -17.831 1.00 83.19 81 PRO A N 1
ATOM 664 C CA . PRO A 1 81 ? 4.412 10.049 -19.174 1.00 83.19 81 PRO A CA 1
ATOM 665 C C . PRO A 1 81 ? 4.767 11.346 -19.906 1.00 83.19 81 PRO A C 1
ATOM 667 O O . PRO A 1 81 ? 4.061 12.350 -19.815 1.00 83.19 81 PRO A O 1
ATOM 670 N N . SER A 1 82 ? 5.867 11.333 -20.656 1.00 81.81 82 SER A N 1
ATOM 671 C CA . SER A 1 82 ? 6.278 12.464 -21.487 1.00 81.81 82 SER A CA 1
ATOM 672 C C . SER A 1 82 ? 6.212 12.083 -22.953 1.00 81.81 82 SER A C 1
ATOM 674 O O . SER A 1 82 ? 6.960 11.225 -23.407 1.00 81.81 82 SER A O 1
ATOM 676 N N . VAL A 1 83 ? 5.395 12.806 -23.719 1.00 75.31 83 VAL A N 1
ATOM 677 C CA . VAL A 1 83 ? 5.311 12.645 -25.182 1.00 75.31 83 VAL A CA 1
ATOM 678 C C . VAL A 1 83 ? 6.653 12.962 -25.861 1.00 75.31 83 VAL A C 1
ATOM 680 O O . VAL A 1 83 ? 6.956 12.455 -26.932 1.00 75.31 83 VAL A O 1
ATOM 683 N N . LYS A 1 84 ? 7.491 13.788 -25.221 1.00 80.69 84 LYS A N 1
ATOM 684 C CA . LYS A 1 84 ? 8.773 14.252 -25.772 1.00 80.69 84 LYS A CA 1
ATOM 685 C C . LYS A 1 84 ? 9.974 13.402 -25.361 1.00 80.69 84 LYS A C 1
ATOM 687 O O . LYS A 1 84 ? 11.057 13.616 -25.894 1.00 80.69 84 LYS A O 1
ATOM 692 N N . ARG A 1 85 ? 9.836 12.517 -24.364 1.00 73.31 85 ARG A N 1
ATOM 693 C CA . ARG A 1 85 ? 10.971 11.747 -23.830 1.00 73.31 85 ARG A CA 1
ATOM 694 C C . ARG A 1 85 ? 10.532 10.368 -23.347 1.00 73.31 85 ARG A C 1
ATOM 696 O O . ARG A 1 85 ? 9.716 10.267 -22.435 1.00 73.31 85 ARG A O 1
ATOM 703 N N . LEU A 1 86 ? 11.127 9.334 -23.938 1.00 70.94 86 LEU A N 1
ATOM 704 C CA . LEU A 1 86 ? 10.885 7.922 -23.616 1.00 70.94 86 LEU A CA 1
ATOM 705 C C . LEU A 1 86 ? 11.516 7.484 -22.279 1.00 70.94 86 LEU A C 1
ATOM 707 O O . LEU A 1 86 ? 11.249 6.388 -21.793 1.00 70.94 86 LEU A O 1
ATOM 711 N N . ASP A 1 87 ? 12.350 8.331 -21.676 1.00 70.69 87 ASP A N 1
ATOM 712 C CA . ASP A 1 87 ? 13.081 8.064 -20.433 1.00 70.69 87 ASP A CA 1
ATOM 713 C C . ASP A 1 87 ? 12.256 8.316 -19.162 1.00 70.69 87 ASP A C 1
ATOM 715 O O . ASP A 1 87 ? 12.651 7.874 -18.082 1.00 70.69 87 ASP A O 1
ATOM 719 N N . LYS A 1 88 ? 11.091 8.973 -19.269 1.00 82.94 88 LYS A N 1
ATOM 720 C CA . LYS A 1 88 ? 10.184 9.205 -18.138 1.00 82.94 88 LYS A CA 1
ATOM 721 C C . LYS A 1 88 ? 9.414 7.938 -17.792 1.00 82.94 88 LYS A C 1
ATOM 723 O O . LYS A 1 88 ? 8.200 7.873 -17.963 1.00 82.94 88 LYS A O 1
ATOM 728 N N . ASN A 1 89 ? 10.122 6.932 -17.305 1.00 87.38 89 ASN A N 1
ATOM 729 C CA . ASN A 1 89 ? 9.573 5.723 -16.706 1.00 87.38 89 ASN A CA 1
ATOM 730 C C . ASN A 1 89 ? 9.992 5.645 -15.237 1.00 87.38 89 ASN A C 1
ATOM 732 O O . ASN A 1 89 ? 11.011 6.238 -14.873 1.00 87.38 89 ASN A O 1
ATOM 736 N N . PRO A 1 90 ? 9.251 4.904 -14.392 1.00 91.81 90 PRO A N 1
ATOM 737 C CA . PRO A 1 90 ? 9.670 4.637 -13.029 1.00 91.81 90 PRO A CA 1
ATOM 738 C C . PRO A 1 90 ? 11.097 4.083 -13.050 1.00 91.81 90 PRO A C 1
ATOM 740 O O . PRO A 1 90 ? 11.389 3.111 -13.773 1.00 91.81 90 PRO A O 1
ATOM 743 N N . PRO A 1 91 ? 12.028 4.743 -12.349 1.00 93.06 91 PRO A N 1
ATOM 744 C CA . PRO A 1 91 ? 13.425 4.407 -12.470 1.00 93.06 91 PRO A CA 1
ATOM 745 C C . PRO A 1 91 ? 13.666 3.036 -11.844 1.00 93.06 91 PRO A C 1
ATOM 747 O O . PRO A 1 91 ? 13.078 2.675 -10.826 1.00 93.06 91 PRO A O 1
ATOM 750 N N . LYS A 1 92 ? 14.575 2.262 -12.444 1.00 94.12 92 LYS A N 1
ATOM 751 C CA . LYS A 1 92 ? 14.888 0.903 -11.978 1.00 94.12 92 LYS A CA 1
ATOM 752 C C . LYS A 1 92 ? 15.266 0.869 -10.494 1.00 94.12 92 LYS A C 1
ATOM 754 O O . LYS A 1 92 ? 14.924 -0.087 -9.808 1.00 94.12 92 LYS A O 1
ATOM 759 N N . HIS A 1 93 ? 15.908 1.932 -9.997 1.00 95.00 93 HIS A N 1
ATOM 760 C CA . HIS A 1 93 ? 16.378 1.987 -8.618 1.00 95.00 93 HIS A CA 1
ATOM 761 C C . HIS A 1 93 ? 15.268 1.956 -7.560 1.00 95.00 93 HIS A C 1
ATOM 763 O O . HIS A 1 93 ? 15.554 1.647 -6.408 1.00 95.00 93 HIS A O 1
ATOM 769 N N . TRP A 1 94 ? 14.010 2.205 -7.933 1.00 96.25 94 TRP A N 1
ATOM 770 C CA . TRP A 1 94 ? 12.871 2.005 -7.036 1.00 96.25 94 TRP A CA 1
ATOM 771 C C . TRP A 1 94 ? 12.707 0.546 -6.592 1.00 96.25 94 TRP A C 1
ATOM 773 O O . TRP A 1 94 ? 12.215 0.314 -5.494 1.00 96.25 94 TRP A O 1
ATOM 783 N N . TRP A 1 95 ? 13.160 -0.419 -7.402 1.00 97.50 95 TRP A N 1
ATOM 784 C CA . TRP A 1 95 ? 13.148 -1.857 -7.101 1.00 97.50 95 TRP A CA 1
ATOM 785 C C . TRP A 1 95 ? 14.533 -2.404 -6.708 1.00 97.50 95 TRP A C 1
ATOM 787 O O . TRP A 1 95 ? 14.794 -3.600 -6.840 1.00 97.50 95 TRP A O 1
ATOM 797 N N . ASN A 1 96 ? 15.454 -1.547 -6.254 1.00 95.00 96 ASN A N 1
ATOM 798 C CA . ASN A 1 96 ? 16.797 -1.986 -5.851 1.00 95.00 96 ASN A CA 1
ATOM 799 C C . ASN A 1 96 ? 16.828 -2.709 -4.499 1.00 95.00 96 ASN A C 1
ATOM 801 O O . ASN A 1 96 ? 17.816 -3.371 -4.188 1.00 95.00 96 ASN A O 1
ATOM 805 N N . GLU A 1 97 ? 15.780 -2.584 -3.688 1.00 96.12 97 GLU A N 1
ATOM 806 C CA . GLU A 1 97 ? 15.696 -3.295 -2.417 1.00 96.12 97 GLU A CA 1
ATOM 807 C C . GLU A 1 97 ? 15.462 -4.781 -2.697 1.00 96.12 97 GLU A C 1
ATOM 809 O O . GLU A 1 97 ? 14.547 -5.145 -3.432 1.00 96.12 97 GLU A O 1
ATOM 814 N N . ASN A 1 98 ? 16.284 -5.654 -2.119 1.00 96.81 98 ASN A N 1
ATOM 815 C CA . ASN A 1 98 ? 16.124 -7.098 -2.255 1.00 96.81 98 ASN A CA 1
ATOM 816 C C . ASN A 1 98 ? 15.599 -7.651 -0.935 1.00 96.81 98 ASN A C 1
ATOM 818 O O . ASN A 1 98 ? 16.301 -7.574 0.067 1.00 96.81 98 ASN A O 1
ATOM 822 N N . ILE A 1 99 ? 14.403 -8.241 -0.925 1.00 96.62 99 ILE A N 1
ATOM 823 C CA . ILE A 1 99 ? 13.765 -8.747 0.302 1.00 96.62 99 ILE A CA 1
ATOM 824 C C . ILE A 1 99 ? 14.604 -9.798 1.046 1.00 96.62 99 ILE A C 1
ATOM 826 O O . ILE A 1 99 ? 14.450 -9.952 2.252 1.00 96.62 99 ILE A O 1
ATOM 830 N N . LEU A 1 100 ? 15.504 -10.504 0.356 1.00 97.31 100 LEU A N 1
ATOM 831 C CA . LEU A 1 100 ? 16.405 -11.478 0.978 1.00 97.31 100 LEU A CA 1
ATOM 832 C C . LEU A 1 100 ? 17.591 -10.816 1.698 1.00 97.31 100 LEU A C 1
ATOM 834 O O . LEU A 1 100 ? 18.281 -11.468 2.477 1.00 97.31 100 LEU A O 1
ATOM 838 N N . ASN A 1 101 ? 17.841 -9.528 1.453 1.00 97.25 101 ASN A N 1
ATOM 839 C CA . ASN A 1 101 ? 18.831 -8.762 2.195 1.00 97.25 101 ASN A CA 1
ATOM 840 C C . ASN A 1 101 ? 18.281 -8.435 3.599 1.00 97.25 101 ASN A C 1
ATOM 842 O O . ASN A 1 101 ? 17.186 -7.873 3.693 1.00 97.25 101 ASN A O 1
ATOM 846 N N . PRO A 1 102 ? 19.037 -8.692 4.686 1.00 97.62 102 PRO A N 1
ATOM 847 C CA . PRO A 1 102 ? 18.604 -8.384 6.050 1.00 97.62 102 PRO A CA 1
ATOM 848 C C . PRO A 1 102 ? 18.146 -6.934 6.259 1.00 97.62 102 PRO A C 1
ATOM 850 O O . PRO A 1 102 ? 17.196 -6.691 7.000 1.00 97.62 102 PRO A O 1
ATOM 853 N N . VAL A 1 103 ? 18.777 -5.969 5.585 1.00 96.81 103 VAL A N 1
ATOM 854 C CA . VAL A 1 103 ? 18.435 -4.542 5.686 1.00 96.81 103 VAL A CA 1
ATOM 855 C C . VAL A 1 103 ? 17.054 -4.270 5.091 1.00 96.81 103 VAL A C 1
ATOM 857 O O . VAL A 1 103 ? 16.213 -3.643 5.735 1.00 96.81 103 VAL A O 1
ATOM 860 N N . SER A 1 104 ? 16.787 -4.759 3.880 1.00 95.94 104 SER A N 1
ATOM 861 C CA . SER A 1 104 ? 15.485 -4.583 3.225 1.00 95.94 104 SER A CA 1
ATOM 862 C C . SER A 1 104 ? 14.393 -5.399 3.923 1.00 95.94 104 SER A C 1
ATOM 864 O O . SER A 1 104 ? 13.286 -4.896 4.118 1.00 95.94 104 SER A O 1
ATOM 866 N N . ALA A 1 105 ? 14.706 -6.616 4.381 1.00 96.88 105 ALA A N 1
ATOM 867 C CA . ALA A 1 105 ? 13.807 -7.422 5.206 1.00 96.88 105 ALA A CA 1
ATOM 868 C C . ALA A 1 105 ? 13.405 -6.671 6.483 1.00 96.88 105 ALA A C 1
ATOM 870 O O . ALA A 1 105 ? 12.223 -6.615 6.828 1.00 96.88 105 ALA A O 1
ATOM 871 N N . HIS A 1 106 ? 14.365 -6.025 7.152 1.00 98.00 106 HIS A N 1
ATOM 872 C CA . HIS A 1 106 ? 14.095 -5.211 8.331 1.00 98.00 106 HIS A CA 1
ATOM 873 C C . HIS A 1 106 ? 13.150 -4.040 8.021 1.00 98.00 106 HIS A C 1
ATOM 875 O O . HIS A 1 106 ? 12.208 -3.817 8.778 1.00 98.00 106 HIS A O 1
ATOM 881 N N . LYS A 1 107 ? 13.314 -3.346 6.884 1.00 97.56 107 LYS A N 1
ATOM 882 C CA . LYS A 1 107 ? 12.378 -2.284 6.456 1.00 97.56 107 LYS A CA 1
ATOM 883 C C . LYS A 1 107 ? 10.947 -2.811 6.313 1.00 97.56 107 LYS A C 1
ATOM 885 O O . LYS A 1 107 ? 10.011 -2.195 6.823 1.00 97.56 107 LYS A O 1
ATOM 890 N N . VAL A 1 108 ? 10.774 -3.977 5.690 1.00 97.62 108 VAL A N 1
ATOM 891 C CA . VAL A 1 108 ? 9.455 -4.618 5.558 1.00 97.62 108 VAL A CA 1
ATOM 892 C C . VAL A 1 108 ? 8.887 -5.018 6.924 1.00 97.62 108 VAL A C 1
ATOM 894 O O . VAL A 1 108 ? 7.713 -4.773 7.204 1.00 97.62 108 VAL A O 1
ATOM 897 N N . HIS A 1 109 ? 9.712 -5.557 7.823 1.00 98.06 109 HIS A N 1
ATOM 898 C CA . HIS A 1 109 ? 9.303 -5.839 9.201 1.00 98.06 109 HIS A CA 1
ATOM 899 C C . HIS A 1 109 ? 8.866 -4.585 9.968 1.00 98.06 109 HIS A C 1
ATOM 901 O O . HIS A 1 109 ? 7.890 -4.647 10.725 1.00 98.06 109 HIS A O 1
ATOM 907 N N . SER A 1 110 ? 9.542 -3.455 9.769 1.00 98.06 110 SER A N 1
ATOM 908 C CA . SER A 1 110 ? 9.179 -2.174 10.381 1.00 98.06 110 SER A CA 1
ATOM 909 C C . SER A 1 110 ? 7.813 -1.689 9.899 1.00 98.06 110 SER A C 1
ATOM 911 O O . SER A 1 110 ? 6.978 -1.349 10.737 1.00 98.06 110 SER A O 1
ATOM 913 N N . ILE A 1 111 ? 7.527 -1.788 8.594 1.00 97.94 111 ILE A N 1
ATOM 914 C CA . ILE A 1 111 ? 6.197 -1.492 8.027 1.00 97.94 111 ILE A CA 1
ATOM 915 C C . ILE A 1 111 ? 5.113 -2.326 8.726 1.00 97.94 111 ILE A C 1
ATOM 917 O O . ILE A 1 111 ? 4.121 -1.793 9.225 1.00 97.94 111 ILE A O 1
ATOM 921 N N . PHE A 1 112 ? 5.307 -3.643 8.834 1.00 98.19 112 PHE A N 1
ATOM 922 C CA . PHE A 1 112 ? 4.332 -4.509 9.504 1.00 98.19 112 PHE A CA 1
ATOM 923 C C . PHE A 1 112 ? 4.191 -4.229 11.000 1.00 98.19 112 PHE A C 1
ATOM 925 O O . PHE A 1 112 ? 3.108 -4.411 11.562 1.00 98.19 112 PHE A O 1
ATOM 932 N N . SER A 1 113 ? 5.269 -3.818 11.660 1.00 98.38 113 SER A N 1
ATOM 933 C CA . SER A 1 113 ? 5.242 -3.461 13.079 1.00 98.38 113 SER A CA 1
ATOM 934 C C . SER A 1 113 ? 4.418 -2.198 13.305 1.00 98.38 113 SER A C 1
ATOM 936 O O . SER A 1 113 ? 3.559 -2.190 14.189 1.00 98.38 113 SER A O 1
ATOM 938 N N . GLU A 1 114 ? 4.598 -1.185 12.458 1.00 98.06 114 GLU A N 1
ATOM 939 C CA . GLU A 1 114 ? 3.792 0.037 12.463 1.00 98.06 114 GLU A CA 1
ATOM 940 C C . GLU A 1 114 ? 2.308 -0.275 12.229 1.00 98.06 114 GLU A C 1
ATOM 942 O O . GLU A 1 114 ? 1.469 0.069 13.064 1.00 98.06 114 GLU A O 1
ATOM 947 N N . ILE A 1 115 ? 1.979 -1.042 11.181 1.00 98.25 115 ILE A N 1
ATOM 948 C CA . ILE A 1 115 ? 0.592 -1.441 10.883 1.00 98.25 115 ILE A CA 1
ATOM 949 C C . ILE A 1 115 ? -0.044 -2.162 12.076 1.00 98.25 115 ILE A C 1
ATOM 951 O O . ILE A 1 115 ? -1.179 -1.864 12.451 1.00 98.25 115 ILE A O 1
ATOM 955 N N . LYS A 1 116 ? 0.675 -3.095 12.715 1.00 98.25 116 LYS A N 1
ATOM 956 C CA . LYS A 1 116 ? 0.180 -3.808 13.905 1.00 98.25 116 LYS A CA 1
ATOM 957 C C . LYS A 1 116 ? -0.096 -2.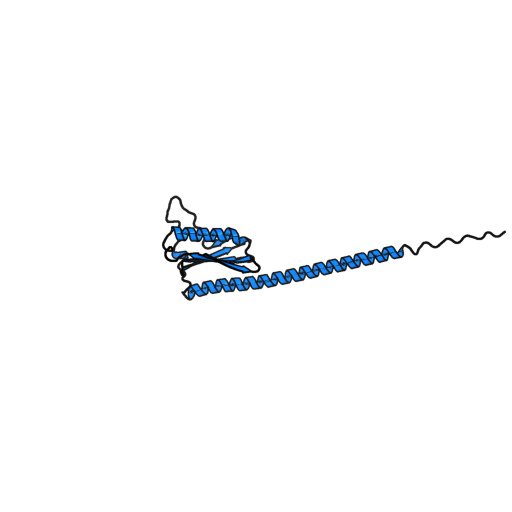856 15.069 1.00 98.25 116 LYS A C 1
ATOM 959 O O . LYS A 1 116 ? 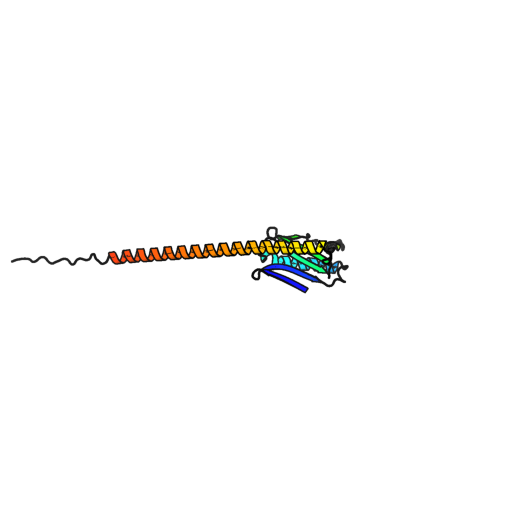-1.100 -3.041 15.762 1.00 98.25 116 LYS A O 1
ATOM 964 N N . ILE A 1 117 ? 0.778 -1.880 15.310 1.00 98.25 117 ILE A N 1
ATOM 965 C CA . ILE A 1 117 ? 0.606 -0.882 16.374 1.00 98.25 117 ILE A CA 1
ATOM 966 C C . ILE A 1 117 ? -0.646 -0.045 16.106 1.00 98.25 117 ILE A C 1
ATOM 968 O O . ILE A 1 117 ? -1.512 0.044 16.982 1.00 98.25 117 ILE A O 1
ATOM 972 N N . GLU A 1 118 ? -0.791 0.491 14.898 1.00 97.88 118 GLU A N 1
ATOM 973 C CA . GLU A 1 118 ? -1.929 1.342 14.537 1.00 97.88 118 GLU A CA 1
ATOM 974 C C . GLU A 1 118 ? -3.253 0.567 14.535 1.00 97.88 118 GLU A C 1
ATOM 976 O O . GLU A 1 118 ? -4.244 1.018 15.111 1.00 97.88 118 GLU A O 1
ATOM 981 N N . CYS A 1 119 ? -3.258 -0.672 14.036 1.00 97.81 119 CYS A N 1
ATOM 982 C CA . CYS A 1 119 ? -4.420 -1.558 14.132 1.00 97.81 119 CYS A CA 1
ATOM 983 C C . CYS A 1 119 ? -4.849 -1.800 15.590 1.00 97.81 119 CYS A C 1
ATOM 985 O O . CYS A 1 119 ? -6.042 -1.803 15.902 1.00 97.81 119 CYS A O 1
ATOM 987 N N . ARG A 1 120 ? -3.897 -1.998 16.514 1.00 97.62 120 ARG A N 1
ATOM 988 C CA . ARG A 1 120 ? -4.203 -2.175 17.947 1.00 97.62 120 ARG A CA 1
ATOM 989 C C . ARG A 1 120 ? -4.798 -0.911 18.558 1.00 97.62 120 ARG A C 1
ATOM 991 O O . ARG A 1 120 ? -5.759 -1.025 19.318 1.00 97.62 120 ARG A O 1
ATOM 998 N N . LYS A 1 121 ? -4.247 0.265 18.242 1.00 96.88 121 LYS A N 1
ATOM 999 C CA . LYS A 1 121 ? -4.780 1.556 18.707 1.00 96.88 121 LYS A CA 1
ATOM 1000 C C . LYS A 1 121 ? -6.213 1.751 18.222 1.00 96.88 121 LYS A C 1
ATOM 1002 O O . LYS A 1 121 ? -7.098 2.025 19.031 1.00 96.88 121 LYS A O 1
ATOM 1007 N N . LEU A 1 122 ? -6.461 1.508 16.936 1.00 95.56 122 LEU A N 1
ATOM 1008 C CA . LEU A 1 122 ? -7.789 1.665 16.357 1.00 95.56 122 LEU A CA 1
ATOM 1009 C C . LEU A 1 122 ? -8.815 0.707 16.976 1.00 95.56 122 LEU A C 1
ATOM 1011 O O . LEU A 1 122 ? -9.917 1.127 17.315 1.00 95.56 122 LEU A O 1
ATOM 1015 N N . ARG A 1 123 ? -8.452 -0.563 17.197 1.00 94.56 123 ARG A N 1
ATOM 1016 C CA . ARG A 1 123 ? -9.337 -1.537 17.865 1.00 94.56 123 ARG A CA 1
ATOM 1017 C C . ARG A 1 123 ? -9.756 -1.090 19.267 1.00 94.56 123 ARG A C 1
ATOM 1019 O O . ARG A 1 123 ? -10.907 -1.303 19.638 1.00 94.56 123 ARG A O 1
ATOM 1026 N N . LYS A 1 124 ? -8.843 -0.486 20.037 1.00 94.88 124 LYS A N 1
ATOM 1027 C CA . LYS A 1 124 ? -9.156 0.058 21.369 1.00 94.88 124 LYS A CA 1
ATOM 1028 C C . LYS A 1 124 ? -10.133 1.226 21.269 1.00 94.88 124 LYS A C 1
ATOM 1030 O O . LYS A 1 124 ? -11.174 1.181 21.914 1.00 94.88 124 LYS A O 1
ATOM 1035 N N . LYS A 1 125 ? -9.852 2.188 20.384 1.00 93.56 125 LYS A N 1
ATOM 1036 C CA . LYS A 1 125 ? -10.716 3.353 20.147 1.00 93.56 125 LYS A CA 1
ATOM 1037 C C . LYS A 1 125 ? -12.146 2.945 19.771 1.00 93.56 125 LYS A C 1
ATOM 1039 O O . LYS A 1 125 ? -13.090 3.385 20.413 1.00 93.56 125 LYS A O 1
ATOM 1044 N N . VAL A 1 126 ? -12.299 2.022 18.818 1.00 92.06 126 VAL A N 1
ATOM 1045 C CA . VAL A 1 126 ? -13.619 1.517 18.390 1.00 92.06 126 VAL A CA 1
ATOM 1046 C C . VAL A 1 126 ? -14.368 0.826 19.536 1.00 92.06 126 VAL A C 1
ATOM 1048 O O . VAL A 1 126 ? -15.588 0.931 19.629 1.00 92.06 126 VAL A O 1
ATOM 1051 N N . LYS A 1 127 ? -13.665 0.099 20.413 1.00 91.06 127 LYS A N 1
ATOM 1052 C CA . LYS A 1 127 ? -14.291 -0.543 21.577 1.00 91.06 127 LYS A CA 1
ATOM 1053 C C . LYS A 1 127 ? -14.788 0.496 22.586 1.00 91.06 127 LYS A C 1
ATOM 1055 O O . LYS A 1 127 ? -15.915 0.384 23.056 1.00 91.06 127 LYS A O 1
ATOM 1060 N N . GLU A 1 128 ? -13.972 1.503 22.880 1.00 92.88 128 GLU A N 1
ATOM 1061 C CA . GLU A 1 128 ? -14.326 2.592 23.797 1.00 92.88 128 GLU A CA 1
ATOM 1062 C C . GLU A 1 128 ? -15.505 3.428 23.277 1.00 92.88 128 GLU A C 1
ATOM 1064 O O . GLU A 1 128 ? -16.373 3.806 24.060 1.00 92.88 128 GLU A O 1
ATOM 1069 N N . GLU A 1 129 ? -15.568 3.692 21.969 1.00 91.25 129 GLU A N 1
ATOM 1070 C CA . GLU A 1 129 ? -16.690 4.394 21.326 1.00 91.25 129 GLU A CA 1
ATOM 1071 C C . GLU A 1 129 ? -17.994 3.594 21.444 1.00 91.25 129 GLU A C 1
ATOM 1073 O O . GLU A 1 129 ? -18.989 4.121 21.939 1.00 91.25 129 GLU A O 1
ATOM 1078 N N . LYS A 1 130 ? -17.967 2.292 21.130 1.00 90.06 130 LYS A N 1
ATOM 1079 C CA . LYS A 1 130 ? -19.140 1.413 21.285 1.00 90.06 130 LYS A CA 1
ATOM 1080 C C . LYS A 1 130 ? -19.631 1.325 22.731 1.00 90.06 130 LYS A C 1
ATOM 1082 O O . LYS A 1 130 ? -20.832 1.300 22.981 1.00 90.06 130 LYS A O 1
ATOM 1087 N N . GLU A 1 131 ? -18.723 1.267 23.704 1.00 91.12 131 GLU A N 1
ATOM 1088 C CA . GLU A 1 131 ? -19.102 1.235 25.123 1.00 91.12 131 GLU A CA 1
ATOM 1089 C C . GLU A 1 131 ? -19.741 2.551 25.593 1.00 91.12 131 GLU A C 1
ATOM 1091 O O . GLU A 1 131 ? -20.604 2.522 26.475 1.00 91.12 131 GLU A O 1
ATOM 1096 N N . LYS A 1 132 ? -19.341 3.694 25.022 1.00 89.69 132 LYS A N 1
ATOM 1097 C CA . LYS A 1 132 ? -19.960 4.999 25.299 1.00 89.69 132 LYS A CA 1
ATOM 1098 C C . LYS A 1 132 ? -21.362 5.088 24.701 1.00 89.69 132 LYS A C 1
ATOM 1100 O O . LYS A 1 132 ? -22.286 5.429 25.433 1.00 89.69 132 LYS A O 1
ATOM 1105 N N . GLU A 1 133 ? -21.537 4.695 23.440 1.00 89.25 133 GLU A N 1
ATOM 1106 C CA . GLU A 1 133 ? -22.846 4.680 22.766 1.00 89.25 133 GLU A CA 1
ATOM 1107 C C . GLU A 1 133 ? -23.873 3.838 23.539 1.00 89.25 133 GLU A C 1
ATOM 1109 O O . GLU A 1 133 ? -24.959 4.317 23.864 1.00 89.25 133 GLU A O 1
ATOM 1114 N N . VAL A 1 134 ? -23.495 2.626 23.962 1.00 91.25 134 VAL A N 1
ATOM 1115 C CA . VAL A 1 134 ? -24.378 1.739 24.744 1.00 91.25 134 VAL A CA 1
ATOM 1116 C C . VAL A 1 134 ? -24.763 2.346 26.100 1.00 91.25 134 VAL A C 1
ATOM 1118 O O . VAL A 1 134 ? -25.873 2.126 26.589 1.00 91.25 134 VAL A O 1
ATOM 1121 N N . LYS A 1 135 ? -23.861 3.092 26.751 1.00 87.69 135 LYS A N 1
ATOM 1122 C CA . LYS A 1 135 ? -24.170 3.773 28.020 1.00 87.69 135 LYS A CA 1
ATOM 1123 C C . LYS A 1 135 ? -25.147 4.927 27.807 1.00 87.69 135 LYS A C 1
ATOM 1125 O O . LYS A 1 135 ? -26.098 5.055 28.577 1.00 87.69 135 LYS A O 1
ATOM 1130 N N . GLU A 1 136 ? -24.949 5.722 26.760 1.00 88.25 136 GLU A N 1
ATOM 1131 C CA . GLU A 1 136 ? -25.838 6.837 26.426 1.00 88.25 136 GLU A CA 1
ATOM 1132 C C . GLU A 1 136 ? -27.249 6.371 26.048 1.00 88.25 136 GLU A C 1
ATOM 1134 O O . GLU A 1 136 ? -28.229 6.975 26.488 1.00 88.25 136 GLU A O 1
ATOM 1139 N N . GLU A 1 137 ? -27.378 5.284 25.284 1.00 88.06 137 GLU A N 1
ATOM 1140 C CA . GLU A 1 137 ? -28.681 4.691 24.952 1.00 88.06 137 GLU A CA 1
ATOM 1141 C C . GLU A 1 137 ? -29.422 4.207 26.203 1.00 88.06 137 GLU A C 1
ATOM 1143 O O . GLU A 1 137 ? -30.591 4.550 26.401 1.00 88.06 137 GLU A O 1
ATOM 1148 N N . LYS A 1 138 ? -28.731 3.503 27.109 1.00 86.69 138 LYS A N 1
ATOM 1149 C CA . LYS A 1 138 ? -29.319 3.053 28.382 1.00 86.69 138 LYS A CA 1
ATOM 1150 C C . LYS A 1 138 ? -29.773 4.219 29.258 1.00 86.69 138 LYS A C 1
ATOM 1152 O O . LYS A 1 138 ? -30.830 4.144 29.883 1.00 86.69 138 LYS A O 1
ATOM 1157 N N . GLU A 1 139 ? -29.009 5.308 29.315 1.00 87.81 139 GLU A N 1
ATOM 1158 C CA . GLU A 1 139 ? -29.418 6.498 30.067 1.00 87.81 139 GLU A CA 1
ATOM 1159 C C . GLU A 1 139 ? -30.653 7.184 29.472 1.00 87.81 139 GLU A C 1
ATOM 1161 O O . GLU A 1 139 ? -31.508 7.658 30.229 1.00 87.81 139 GLU A O 1
ATOM 1166 N N . LYS A 1 140 ? -30.764 7.244 28.139 1.00 87.69 140 LYS A N 1
ATOM 1167 C CA . LYS A 1 140 ? -31.947 7.783 27.449 1.00 87.69 140 LYS A CA 1
ATOM 1168 C C . LYS A 1 140 ? -33.185 6.940 27.756 1.00 87.69 140 LYS A C 1
ATOM 1170 O O . LYS A 1 140 ? -34.195 7.501 28.179 1.00 87.69 140 LYS A O 1
ATOM 1175 N N . GLU A 1 141 ? -33.075 5.616 27.679 1.00 86.62 141 GLU A N 1
ATOM 1176 C CA . GLU A 1 141 ? -34.182 4.693 27.963 1.00 86.62 141 GLU A CA 1
ATOM 1177 C C . GLU A 1 141 ? -34.662 4.783 29.427 1.00 86.62 141 GLU A C 1
ATOM 1179 O O . GLU A 1 141 ? -35.862 4.796 29.709 1.00 86.62 141 GLU A O 1
ATOM 1184 N N . VAL A 1 142 ? -33.739 4.921 30.389 1.00 88.25 142 VAL A N 1
ATOM 1185 C CA . VAL A 1 142 ? -34.087 5.112 31.811 1.00 88.25 142 VAL A CA 1
ATOM 1186 C C . VAL A 1 142 ? -34.795 6.451 32.045 1.00 88.25 142 VAL A C 1
ATOM 1188 O O . VAL A 1 142 ? -35.740 6.522 32.839 1.00 88.25 142 VAL A O 1
ATOM 1191 N N . LYS A 1 143 ? -34.358 7.526 31.378 1.00 84.06 143 LYS A N 1
ATOM 1192 C CA . LYS A 1 143 ? -34.998 8.851 31.476 1.00 84.06 143 LYS A CA 1
ATOM 1193 C C . LYS A 1 143 ? -36.409 8.834 30.880 1.00 84.06 143 LYS A C 1
ATOM 1195 O O . LYS A 1 143 ? -37.313 9.435 31.462 1.00 84.06 143 LYS A O 1
ATOM 1200 N N . GLU A 1 144 ? -36.610 8.122 29.777 1.00 84.69 144 GLU A N 1
ATOM 1201 C CA . GLU A 1 144 ? -37.909 7.983 29.115 1.00 84.69 144 GLU A CA 1
ATOM 1202 C C . GLU A 1 144 ? -38.906 7.186 29.971 1.00 84.69 144 GLU A C 1
ATOM 1204 O O . GLU A 1 144 ? -39.992 7.690 30.271 1.00 84.69 144 GLU A O 1
ATOM 1209 N N . LYS A 1 145 ? -38.490 6.035 30.522 1.00 83.12 145 LYS A N 1
ATOM 1210 C CA . LYS A 1 145 ? -39.307 5.232 31.457 1.00 83.12 145 LYS A CA 1
ATOM 1211 C C . LYS A 1 145 ? -39.740 6.019 32.701 1.00 83.12 145 LYS A C 1
ATOM 1213 O O . LYS A 1 145 ? -40.905 5.971 33.097 1.00 83.12 145 LYS A O 1
ATOM 1218 N N . LYS A 1 146 ? -38.837 6.817 33.289 1.00 79.75 146 LYS A N 1
ATOM 1219 C CA . LYS A 1 146 ? -39.171 7.698 34.430 1.00 79.75 146 LYS A CA 1
ATOM 1220 C C . LYS A 1 146 ? -40.194 8.777 34.058 1.00 79.75 146 LYS A C 1
ATOM 1222 O O . LYS A 1 146 ? -41.054 9.124 34.872 1.00 79.75 146 LYS A O 1
ATOM 1227 N N . LYS A 1 147 ? -40.121 9.316 32.838 1.00 75.69 147 LYS A N 1
ATOM 1228 C CA . LYS A 1 147 ? -41.070 10.323 32.344 1.00 75.69 147 LYS A CA 1
ATOM 1229 C C . LYS A 1 147 ? -42.464 9.716 32.155 1.00 75.69 147 LYS A C 1
ATOM 1231 O O . LYS A 1 147 ? -43.445 10.317 32.602 1.00 75.69 147 LYS A O 1
ATOM 1236 N N . GLU A 1 148 ? -42.566 8.510 31.602 1.00 73.75 148 GLU A N 1
ATOM 1237 C CA . GLU A 1 148 ? -43.843 7.797 31.448 1.00 73.75 148 GLU A CA 1
ATOM 1238 C C . GLU A 1 148 ? -44.509 7.464 32.793 1.00 73.75 148 GLU A C 1
ATOM 1240 O O . GLU A 1 148 ? -45.702 7.736 32.973 1.00 73.75 148 GLU A O 1
ATOM 1245 N N . GLU A 1 149 ? -43.752 6.971 33.779 1.00 71.56 149 GLU A N 1
ATOM 1246 C CA . GLU A 1 149 ? -44.278 6.701 35.129 1.00 71.56 149 GLU A CA 1
ATOM 1247 C C . GLU A 1 149 ? -44.788 7.968 35.828 1.00 71.56 149 GLU A C 1
ATOM 1249 O O . GLU A 1 149 ? -45.853 7.959 36.455 1.00 71.56 149 GLU A O 1
ATOM 1254 N N . SER A 1 150 ? -44.068 9.087 35.690 1.00 67.06 150 SER A N 1
ATOM 1255 C CA . SER A 1 150 ? -44.489 10.371 36.267 1.00 67.06 150 SER A CA 1
ATOM 1256 C C . SER A 1 150 ? -45.796 10.894 35.649 1.00 67.06 150 SER A C 1
ATOM 1258 O O . SER A 1 150 ? -46.621 11.504 36.336 1.00 67.06 150 SER A O 1
ATOM 1260 N N . THR A 1 151 ? -46.026 10.593 34.369 1.00 65.25 151 THR A N 1
ATOM 1261 C CA . THR A 1 151 ? -47.220 11.010 33.622 1.00 65.25 151 THR A CA 1
ATOM 1262 C C . THR A 1 151 ? -48.431 10.149 33.993 1.00 65.25 151 THR A C 1
ATOM 1264 O O . THR A 1 151 ? -49.527 10.681 34.187 1.00 65.25 151 THR A O 1
ATOM 1267 N N . LYS A 1 152 ? -48.236 8.837 34.203 1.00 63.56 152 LYS A N 1
ATOM 1268 C CA . LYS A 1 152 ? -49.276 7.928 34.724 1.00 63.56 152 LYS A CA 1
ATOM 1269 C C . LYS A 1 152 ? -49.710 8.290 36.150 1.00 63.56 152 LYS A C 1
ATOM 1271 O O . LYS A 1 152 ? -50.910 8.351 36.411 1.00 63.56 152 LYS A O 1
ATOM 1276 N N . LYS A 1 153 ? -48.775 8.635 37.048 1.00 60.91 153 LYS A N 1
ATOM 1277 C CA . LYS A 1 153 ? -49.103 9.090 38.420 1.00 60.91 153 LYS A CA 1
ATOM 1278 C C . LYS A 1 153 ? -49.922 10.384 38.464 1.00 60.91 153 LYS A C 1
ATOM 1280 O O . LYS A 1 153 ? -50.723 10.556 39.376 1.00 60.91 153 LYS A O 1
ATOM 1285 N N . ARG A 1 154 ? -49.744 11.295 37.499 1.00 58.38 154 ARG A N 1
ATOM 1286 C CA . ARG A 1 154 ? -50.538 12.535 37.423 1.00 58.38 154 ARG A CA 1
ATOM 1287 C C . ARG A 1 154 ? -51.969 12.304 36.934 1.00 58.38 154 ARG A C 1
ATOM 1289 O O . ARG A 1 154 ? -52.859 12.990 37.418 1.00 58.38 154 ARG A O 1
ATOM 1296 N N . LYS A 1 155 ? -52.208 11.338 36.038 1.00 58.25 155 LYS A N 1
ATOM 1297 C CA . LYS A 1 155 ? -53.566 11.010 35.563 1.00 58.25 155 LYS A CA 1
ATOM 1298 C C . LYS A 1 155 ? -54.411 10.275 36.610 1.00 58.25 155 LYS A C 1
ATOM 1300 O O . LYS A 1 155 ? -55.580 10.598 36.749 1.00 58.25 155 LYS A O 1
ATOM 1305 N N . GLY A 1 156 ? -53.816 9.387 37.411 1.00 53.53 156 GLY A N 1
ATOM 1306 C CA . GLY A 1 156 ? -54.543 8.670 38.472 1.00 53.53 156 GLY A CA 1
ATOM 1307 C C . GLY A 1 156 ? -55.002 9.537 39.654 1.00 53.53 156 GLY A C 1
ATOM 1308 O O . GLY A 1 156 ? -55.844 9.106 40.424 1.00 53.53 156 GLY A O 1
ATOM 1309 N N . LYS A 1 157 ? -54.479 10.763 39.810 1.00 49.41 157 LYS A N 1
ATOM 1310 C CA . LYS A 1 157 ? -54.829 11.654 40.934 1.00 49.41 157 LYS A CA 1
ATOM 1311 C C . LYS A 1 157 ? -55.993 12.611 40.634 1.00 49.41 157 LYS A C 1
ATOM 1313 O O . LYS A 1 157 ? -56.397 13.359 41.516 1.00 49.41 157 LYS A O 1
ATOM 1318 N N . VAL A 1 158 ? -56.512 12.623 39.403 1.00 50.88 158 VAL A N 1
ATOM 1319 C CA . VAL A 1 158 ? -57.603 13.528 38.993 1.00 50.88 158 VAL A CA 1
ATOM 1320 C C . VAL A 1 158 ? -58.988 12.883 39.173 1.00 50.88 158 VAL A C 1
ATOM 1322 O O . VAL A 1 158 ? -59.966 13.605 39.330 1.00 50.88 158 VAL A O 1
ATOM 1325 N N . GLU A 1 159 ? -59.092 11.551 39.249 1.00 51.12 159 GLU A N 1
ATOM 1326 C CA . GLU A 1 159 ? -60.393 10.858 39.326 1.00 51.12 159 GLU A CA 1
ATOM 1327 C C . GLU A 1 159 ? -60.996 10.748 40.745 1.00 51.12 159 GLU A C 1
ATOM 1329 O O . GLU A 1 159 ? -62.196 10.527 40.869 1.00 51.12 159 GLU A O 1
ATOM 1334 N N . ASP A 1 160 ? -60.245 11.032 41.817 1.00 52.06 160 ASP A N 1
ATOM 1335 C CA . ASP A 1 160 ? -60.734 10.923 43.212 1.00 52.06 160 ASP A CA 1
ATOM 1336 C C . ASP A 1 160 ? -61.426 12.194 43.759 1.00 52.06 160 ASP A C 1
ATOM 1338 O O . ASP A 1 160 ? -61.635 12.340 44.964 1.00 52.06 160 ASP A O 1
ATOM 1342 N N . SER A 1 161 ? -61.796 13.148 42.898 1.00 50.19 161 SER A N 1
ATOM 1343 C CA . SER A 1 161 ? -62.381 14.437 43.320 1.00 50.19 161 SER A CA 1
ATOM 1344 C C . SER A 1 161 ? -63.730 14.760 42.673 1.00 50.19 161 SER A C 1
ATOM 1346 O O . SER A 1 161 ? -64.006 15.901 42.315 1.00 50.19 161 SER A O 1
ATOM 1348 N N . ILE A 1 162 ? -64.618 13.768 42.576 1.00 54.47 162 ILE A N 1
ATOM 1349 C CA . ILE A 1 162 ? -66.052 14.009 42.352 1.00 54.47 162 ILE A CA 1
ATOM 1350 C C . ILE A 1 162 ? -66.814 13.432 43.547 1.00 54.47 162 ILE A C 1
ATOM 1352 O O . ILE A 1 162 ? -67.245 12.284 43.560 1.00 54.47 162 ILE A O 1
ATOM 1356 N N . SER A 1 163 ? -66.937 14.251 44.592 1.00 57.22 163 SER A N 1
ATOM 1357 C CA . SER A 1 163 ? -67.778 13.956 45.752 1.00 57.22 163 SER A CA 1
ATOM 1358 C C . SER A 1 163 ? -69.253 14.187 45.382 1.00 57.22 163 SER A C 1
ATOM 1360 O O . SER A 1 163 ? -69.581 15.273 44.892 1.00 57.22 163 SER A O 1
ATOM 1362 N N . PRO A 1 164 ? -70.161 13.214 45.583 1.00 52.34 164 PRO A N 1
ATOM 1363 C CA . PRO A 1 164 ? -71.567 13.384 45.250 1.00 52.34 164 PRO A CA 1
ATOM 1364 C C . PRO A 1 164 ? -72.251 14.308 46.267 1.00 52.34 164 PRO A C 1
ATOM 1366 O O . PRO A 1 164 ? -72.302 14.033 47.467 1.00 52.34 164 PRO A O 1
ATOM 1369 N N . ALA A 1 165 ? -72.791 15.420 45.766 1.00 55.84 165 ALA A N 1
ATOM 1370 C CA . ALA A 1 165 ? -73.558 16.385 46.541 1.00 55.84 165 ALA A CA 1
ATOM 1371 C C . ALA A 1 165 ? -74.789 15.721 47.190 1.00 55.84 165 ALA A C 1
ATOM 1373 O O . ALA A 1 165 ? -75.671 15.197 46.512 1.00 55.84 165 ALA A O 1
ATOM 1374 N N . GLN A 1 166 ? -74.847 15.762 48.521 1.00 54.72 166 GLN A N 1
ATOM 1375 C CA . GLN A 1 166 ? -75.964 15.254 49.321 1.00 54.72 166 GLN A CA 1
ATOM 1376 C C . GLN A 1 166 ? -77.188 16.193 49.229 1.00 54.72 166 GLN A C 1
ATOM 1378 O O . GLN A 1 166 ? -77.033 17.412 49.366 1.00 54.72 166 GLN A O 1
ATOM 1383 N N . PRO A 1 167 ? -78.418 15.666 49.059 1.00 57.12 167 PRO A N 1
ATOM 1384 C CA . PRO A 1 167 ? -79.623 16.478 48.951 1.00 57.12 167 PRO A CA 1
ATOM 1385 C C . PRO A 1 167 ? -80.133 16.929 50.330 1.00 57.12 167 PRO A C 1
ATOM 1387 O O . PRO A 1 167 ? -80.342 16.133 51.247 1.00 57.12 167 PRO A O 1
ATOM 1390 N N . LYS A 1 168 ? -80.363 18.240 50.468 1.00 56.25 168 LYS A N 1
ATOM 1391 C CA . LYS A 1 168 ? -80.933 18.876 51.664 1.00 56.25 168 LYS A CA 1
ATOM 1392 C C . LYS A 1 168 ? -82.385 18.424 51.873 1.00 56.25 168 LYS A C 1
ATOM 1394 O O . LYS A 1 168 ? -83.259 18.744 51.071 1.00 56.25 168 LYS A O 1
ATOM 1399 N N . LYS A 1 169 ? -82.648 17.730 52.984 1.00 55.28 169 LYS A N 1
ATOM 1400 C CA . LYS A 1 169 ? -84.003 17.410 53.462 1.00 55.28 169 LYS A CA 1
ATOM 1401 C C . LYS A 1 169 ? -84.721 18.690 53.905 1.00 55.28 169 LYS A C 1
ATOM 1403 O O . LYS A 1 169 ? -84.253 19.387 54.804 1.00 55.28 169 LYS A O 1
ATOM 1408 N N . ARG A 1 170 ? -85.869 18.974 53.286 1.00 54.03 170 ARG A N 1
ATOM 1409 C CA . ARG A 1 170 ? -86.808 20.038 53.666 1.00 54.03 170 ARG A CA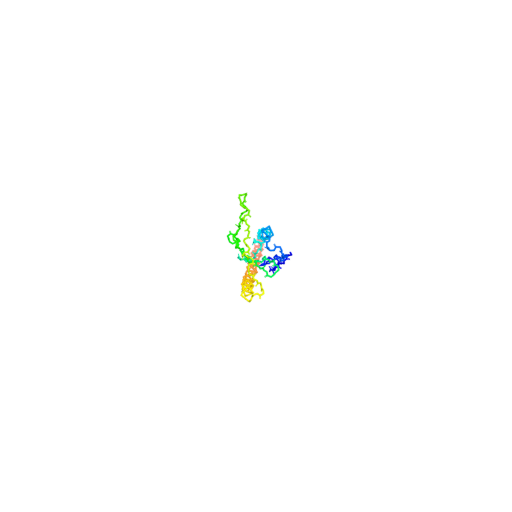 1
ATOM 1410 C C . ARG A 1 170 ? -87.836 19.422 54.622 1.00 54.03 170 ARG A C 1
ATOM 1412 O O . ARG A 1 170 ? -88.537 18.496 54.234 1.00 54.03 170 ARG A O 1
ATOM 1419 N N . LYS A 1 171 ? -87.861 19.887 55.874 1.00 54.44 171 LYS A N 1
ATOM 1420 C CA . LYS A 1 171 ? -88.924 19.586 56.842 1.00 54.44 171 LYS A CA 1
ATOM 1421 C C . LYS A 1 171 ? -90.120 20.495 56.560 1.00 54.44 171 LYS A C 1
ATOM 1423 O O . LYS A 1 171 ? -89.931 21.712 56.570 1.00 54.44 171 LYS A O 1
ATOM 1428 N N . GLN A 1 172 ? -91.294 19.903 56.368 1.00 58.94 172 GLN A N 1
ATOM 1429 C CA . GLN A 1 172 ? -92.580 20.348 56.912 1.00 58.94 172 GLN A CA 1
ATOM 1430 C C . GLN A 1 172 ? -93.339 19.095 57.337 1.00 58.94 172 GLN A C 1
ATOM 1432 O O . GLN A 1 172 ? -93.232 18.093 56.594 1.00 58.94 172 GLN A O 1
#

Foldseek 3Di:
DKDFDDDPNATQEMEAEDAQVCLVPLVVQQVQVVVVLVCLVVHLCSHPFQWYWYWYYHDQFIAIKIQGNVVRAMPPHDQDDDPVDPPSGDDSVSRVQGCPDPVSVVVVVVSVVVSVVRSVVVVVVVVVVVVVVVVVVVVVVVVVVVVVVVVVVVVVVPPPPDDDDDDDDDDD